Protein AF-A0A0B4XEZ6-F1 (afdb_monomer)

pLDDT: mean 94.01, std 4.08, range [73.75, 97.62]

Solvent-accessible surface area (backbone atoms only — not comparable to full-atom values): 3598 Å² total; per-residue (Å²): 112,58,67,80,68,71,47,52,66,67,56,50,33,51,38,24,44,76,74,73,43,86,57,52,63,69,55,52,50,30,40,77,68,66,76,35,82,79,48,86,83,46,46,62,51,53,20,59,47,69,72,48,61,63,70,63,78,76,108

Foldseek 3Di:
DCVVVVHDLVLLCVLLVVVVRHDDSVRVVCCVVVVDPDDPVCLVSSCNSVVHDSVVVVD

Secondary structure (DSSP, 8-state):
-TGGGT--HHHHHHHHHHTT----HHHHHHHHTTSSPPPTTTHHHHHHHHTS-GGGGG-

Mean predicted aligned error: 2.47 Å

Nearest PDB structures (foldseek):
  6tri-assembly1_A  TM=8.759E-01  e=6.656E-02  Lactococcus phage TP901-1
  3zhi-assembly1_A  TM=8.223E-01  e=7.528E-02  Lactococcus phage TP901-1
  2awi-assembly1_F  TM=8.497E-01  e=1.392E-01  Enterococcus faecalis
  7n10-assembly1_B  TM=8.364E-01  e=1.893E-01  Streptococcus mutans UA159
  3zhm-assembly1_A  TM=8.148E-01  e=2.013E-01  Lactococcus phage TP901-1

Radius of gyration: 10.43 Å; Cα contacts (8 Å, |Δi|>4): 47; chains: 1; bounding box: 24×24×25 Å

Sequence (59 aa):
MREEQGLTQGELVTRCHLIGWDISRGTLAKIEAQVRRITDDEVPLIAKALKVNIEELYS

Structure (mmCIF, N/CA/C/O backbone):
data_AF-A0A0B4XEZ6-F1
#
_entry.id   AF-A0A0B4XEZ6-F1
#
loop_
_atom_site.group_PDB
_atom_site.id
_atom_site.type_symbol
_atom_site.label_atom_id
_atom_site.label_alt_id
_atom_site.label_comp_id
_atom_site.label_asym_id
_atom_site.label_entity_id
_atom_site.label_seq_id
_atom_site.pdbx_PDB_ins_code
_atom_site.Cartn_x
_atom_site.Cartn_y
_atom_site.Cartn_z
_atom_site.occupancy
_atom_site.B_iso_or_equiv
_atom_site.auth_seq_id
_atom_site.auth_comp_id
_atom_site.auth_asym_id
_atom_site.auth_atom_id
_atom_site.pdbx_PDB_model_num
ATOM 1 N N . MET A 1 1 ? -3.256 8.198 3.871 1.00 80.88 1 MET A N 1
ATOM 2 C CA . MET A 1 1 ? -3.553 6.780 3.552 1.00 80.88 1 MET A CA 1
ATOM 3 C C . MET A 1 1 ? -2.775 5.727 4.349 1.00 80.88 1 MET A C 1
ATOM 5 O O . MET A 1 1 ? -3.386 5.094 5.197 1.00 80.88 1 MET A O 1
ATOM 9 N N . ARG A 1 2 ? -1.467 5.480 4.131 1.00 92.94 2 ARG A N 1
ATOM 10 C CA . ARG A 1 2 ? -0.706 4.506 4.959 1.00 92.94 2 ARG A CA 1
ATOM 11 C C . ARG A 1 2 ? -0.466 5.038 6.375 1.00 92.94 2 ARG A C 1
ATOM 13 O O . ARG A 1 2 ? -0.696 4.338 7.357 1.00 92.94 2 ARG A O 1
ATOM 20 N N . GLU A 1 3 ? 0.010 6.277 6.457 1.00 90.56 3 GLU A N 1
ATOM 21 C CA . GLU A 1 3 ? 0.394 6.930 7.715 1.00 90.56 3 GLU A CA 1
ATOM 22 C C . GLU A 1 3 ? -0.813 7.203 8.612 1.00 90.56 3 GLU A C 1
ATOM 24 O O . GLU A 1 3 ? -0.743 6.979 9.814 1.00 90.56 3 GLU A O 1
ATOM 29 N N . GLU A 1 4 ? -1.953 7.555 8.017 1.00 90.88 4 GLU A N 1
ATOM 30 C CA . GLU A 1 4 ? -3.252 7.645 8.704 1.00 90.88 4 GLU A CA 1
ATOM 31 C C . GLU A 1 4 ? -3.691 6.317 9.333 1.00 90.88 4 GLU A C 1
ATOM 33 O O . GLU A 1 4 ? -4.385 6.313 10.343 1.00 90.88 4 GLU A O 1
ATOM 38 N N . GLN A 1 5 ? -3.267 5.183 8.765 1.00 92.88 5 GLN A N 1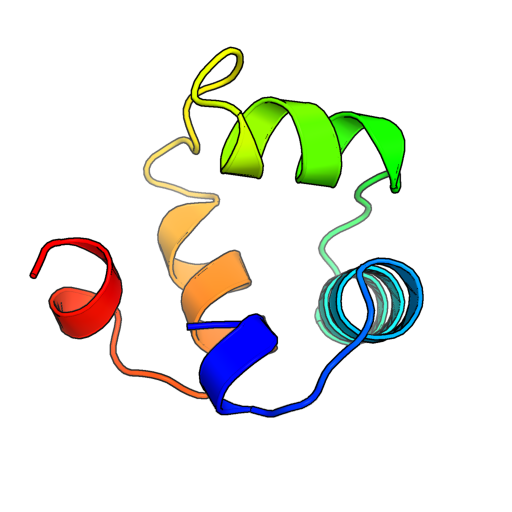
ATOM 39 C CA . GLN A 1 5 ? -3.506 3.853 9.331 1.00 92.88 5 GLN A CA 1
ATOM 40 C C . GLN A 1 5 ? -2.411 3.414 10.316 1.00 92.88 5 GLN A C 1
ATOM 42 O O . GLN A 1 5 ? -2.460 2.288 10.809 1.00 92.88 5 GLN A O 1
ATOM 47 N N . GLY A 1 6 ? -1.401 4.253 10.575 1.00 95.19 6 GLY A N 1
ATOM 48 C CA . GLY A 1 6 ? -0.273 3.938 11.455 1.00 95.19 6 GLY A CA 1
ATOM 49 C C . GLY A 1 6 ? 0.641 2.820 10.943 1.00 95.19 6 GLY A C 1
ATOM 50 O O . GLY A 1 6 ? 1.415 2.266 11.716 1.00 95.19 6 GLY A O 1
ATOM 51 N N . LEU A 1 7 ? 0.553 2.462 9.660 1.00 95.31 7 LEU A N 1
ATOM 52 C CA . LEU A 1 7 ? 1.328 1.364 9.081 1.00 95.31 7 LEU A CA 1
ATOM 53 C C . LEU A 1 7 ? 2.720 1.831 8.699 1.00 95.31 7 LEU A C 1
ATOM 55 O O . LEU A 1 7 ? 2.869 2.904 8.136 1.00 95.31 7 LEU A O 1
ATOM 59 N N . THR A 1 8 ? 3.730 0.996 8.872 1.00 95.88 8 THR A N 1
ATOM 60 C CA . THR A 1 8 ? 5.050 1.134 8.248 1.00 95.88 8 THR A CA 1
ATOM 61 C C . THR A 1 8 ? 5.014 0.694 6.778 1.00 95.88 8 THR A C 1
ATOM 63 O O . THR A 1 8 ? 4.136 -0.060 6.349 1.00 95.88 8 THR A O 1
ATOM 66 N N . GLN A 1 9 ? 6.005 1.110 5.978 1.00 94.12 9 GLN A N 1
ATOM 67 C CA . GLN A 1 9 ? 6.149 0.611 4.600 1.00 94.12 9 GLN A CA 1
ATOM 68 C C . GLN A 1 9 ? 6.277 -0.920 4.545 1.00 94.12 9 GLN A C 1
ATOM 70 O O . GLN A 1 9 ? 5.754 -1.549 3.631 1.00 94.12 9 GLN A O 1
ATOM 75 N N . GLY A 1 10 ? 6.956 -1.535 5.520 1.00 96.31 10 GLY A N 1
ATOM 76 C CA . GLY A 1 10 ? 7.108 -2.992 5.578 1.00 96.31 10 GLY A CA 1
ATOM 77 C C . GLY A 1 10 ? 5.779 -3.716 5.796 1.00 96.31 10 GLY A C 1
ATOM 78 O O . GLY A 1 10 ? 5.520 -4.741 5.162 1.00 96.31 10 GLY A O 1
ATOM 79 N N . GLU A 1 11 ? 4.912 -3.164 6.641 1.00 97.25 11 GLU A N 1
ATOM 80 C CA . GLU A 1 11 ? 3.579 -3.718 6.882 1.00 97.25 11 GLU A CA 1
ATOM 81 C C . GLU A 1 11 ? 2.688 -3.600 5.647 1.00 97.25 11 GLU A C 1
ATOM 83 O O . GLU A 1 11 ? 2.017 -4.568 5.290 1.00 97.25 11 GLU A O 1
ATOM 88 N N . LEU A 1 12 ? 2.719 -2.463 4.943 1.00 96.75 12 LEU A N 1
ATOM 89 C CA . LEU A 1 12 ? 1.957 -2.313 3.703 1.00 96.75 12 LEU A CA 1
ATOM 90 C C .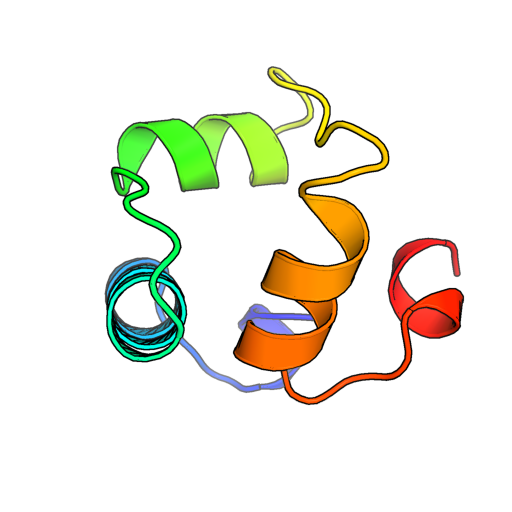 LEU A 1 12 ? 2.462 -3.256 2.600 1.00 96.75 12 LEU A C 1
ATOM 92 O O . LEU A 1 12 ? 1.649 -3.901 1.944 1.00 96.75 12 LEU A O 1
ATOM 96 N N . VAL A 1 13 ? 3.781 -3.416 2.445 1.00 97.31 13 VAL A N 1
ATOM 97 C CA . VAL A 1 13 ? 4.364 -4.412 1.524 1.00 97.31 13 VAL A CA 1
ATOM 98 C C . VAL A 1 13 ? 3.886 -5.823 1.862 1.00 97.31 13 VAL A C 1
ATOM 100 O O . VAL A 1 13 ? 3.447 -6.557 0.983 1.00 97.31 13 VAL A O 1
ATOM 103 N N . THR A 1 14 ? 3.889 -6.185 3.146 1.00 97.44 14 THR A N 1
ATOM 104 C CA . THR A 1 14 ? 3.411 -7.501 3.593 1.00 97.44 14 THR A CA 1
ATOM 105 C C . THR A 1 14 ? 1.940 -7.705 3.228 1.00 97.44 14 THR A C 1
ATOM 107 O O . THR A 1 14 ? 1.567 -8.767 2.737 1.00 97.44 14 THR A O 1
ATOM 110 N N . ARG A 1 15 ? 1.095 -6.678 3.392 1.00 97.25 15 ARG A N 1
ATOM 111 C CA . ARG A 1 15 ? -0.310 -6.729 2.959 1.00 97.25 15 ARG A CA 1
ATOM 112 C C . ARG A 1 15 ? -0.457 -6.895 1.449 1.00 97.25 15 ARG A C 1
ATOM 114 O O . ARG A 1 15 ? -1.318 -7.661 1.029 1.00 97.25 15 ARG A O 1
ATOM 121 N N . CYS A 1 16 ? 0.375 -6.222 0.654 1.00 97.25 16 CYS A N 1
ATOM 122 C CA . CYS A 1 16 ? 0.388 -6.382 -0.802 1.00 97.25 16 CYS A CA 1
ATOM 123 C C . CYS A 1 16 ? 0.732 -7.830 -1.187 1.00 97.25 16 CYS A C 1
ATOM 125 O O . CYS A 1 16 ? 0.008 -8.451 -1.963 1.00 9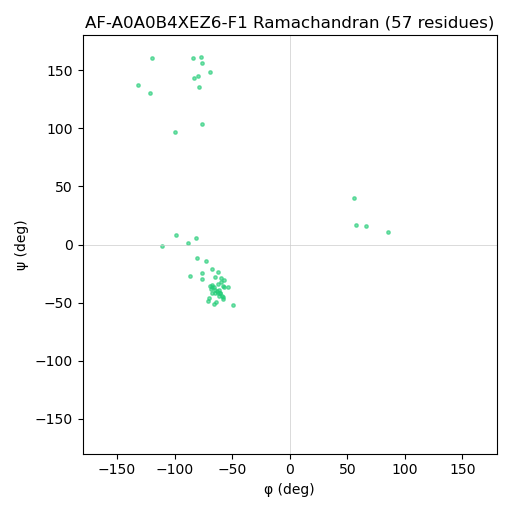7.25 16 CYS A O 1
ATOM 127 N N . HIS A 1 17 ? 1.742 -8.426 -0.546 1.00 97.62 17 HIS A N 1
ATOM 128 C CA . HIS A 1 17 ? 2.101 -9.827 -0.780 1.00 97.62 17 HIS A CA 1
ATOM 129 C C . HIS A 1 17 ? 0.954 -10.791 -0.444 1.00 97.62 17 HIS A C 1
ATOM 131 O O . HIS A 1 17 ? 0.677 -11.708 -1.214 1.00 97.62 17 HIS A O 1
ATOM 137 N N . LEU A 1 18 ? 0.238 -10.566 0.665 1.00 97.25 18 LEU A N 1
ATOM 138 C CA . LEU A 1 18 ? -0.893 -11.411 1.079 1.00 97.25 18 LEU A CA 1
ATOM 139 C C . LEU A 1 18 ? -2.056 -11.424 0.076 1.00 97.25 18 LEU A C 1
ATOM 141 O O . LEU A 1 18 ? -2.837 -12.373 0.062 1.00 97.25 18 LEU A O 1
ATOM 145 N N . ILE A 1 19 ? -2.186 -10.389 -0.756 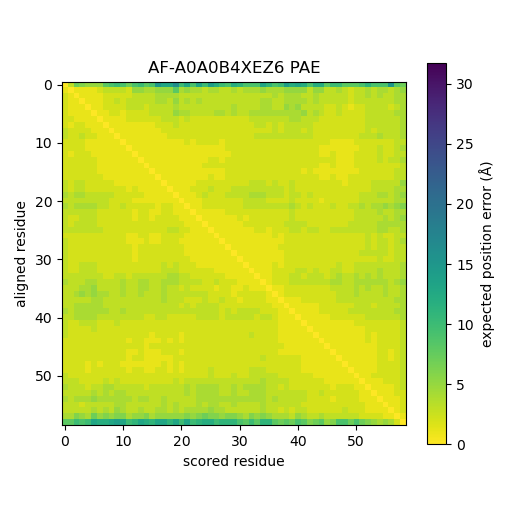1.00 95.88 19 ILE A N 1
ATOM 146 C CA . ILE A 1 19 ? -3.213 -10.311 -1.804 1.00 95.88 19 ILE A CA 1
ATOM 147 C C . ILE A 1 19 ? -2.682 -10.696 -3.192 1.00 95.88 19 ILE A C 1
ATOM 149 O O . ILE A 1 19 ? -3.408 -10.534 -4.171 1.00 95.88 19 ILE A O 1
ATOM 153 N N . GLY A 1 20 ? -1.451 -11.210 -3.274 1.00 95.00 20 GLY A N 1
ATOM 154 C CA . GLY A 1 20 ? -0.814 -11.648 -4.518 1.00 95.00 20 GLY A CA 1
ATOM 155 C C . GLY A 1 20 ? -0.106 -10.541 -5.302 1.00 95.00 20 GLY A C 1
ATOM 156 O O . GLY A 1 20 ? 0.277 -10.778 -6.444 1.00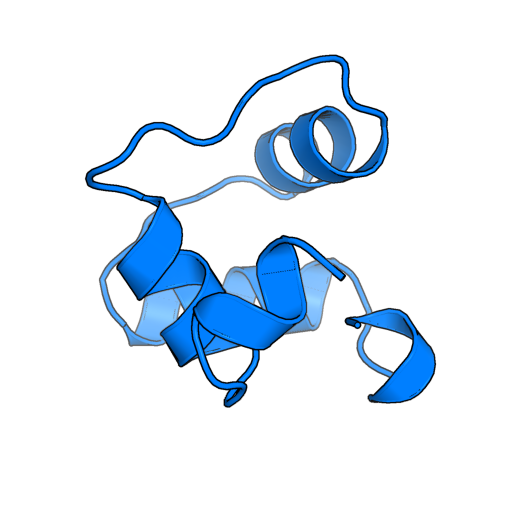 95.00 20 GLY A O 1
ATOM 157 N N . TRP A 1 21 ? 0.081 -9.352 -4.720 1.00 96.56 21 TRP A N 1
ATOM 158 C CA . TRP A 1 21 ? 0.824 -8.261 -5.349 1.00 96.56 21 TRP A CA 1
ATOM 159 C C . TRP A 1 21 ? 2.248 -8.192 -4.801 1.00 96.56 21 TRP A C 1
ATOM 161 O O . TRP A 1 21 ? 2.486 -7.631 -3.731 1.00 96.56 21 TRP A O 1
ATOM 171 N N . ASP A 1 22 ? 3.188 -8.795 -5.528 1.00 95.56 22 ASP A N 1
ATOM 172 C CA . ASP A 1 22 ? 4.607 -8.823 -5.167 1.00 95.56 22 ASP A CA 1
ATOM 173 C C . ASP A 1 22 ? 5.273 -7.467 -5.455 1.00 95.56 22 ASP A C 1
ATOM 175 O O . ASP A 1 22 ? 5.534 -7.114 -6.608 1.00 95.56 22 ASP A O 1
ATOM 179 N N . ILE A 1 23 ? 5.519 -6.682 -4.401 1.00 95.62 23 ILE A N 1
ATOM 180 C CA . ILE A 1 23 ? 6.164 -5.372 -4.500 1.00 95.62 23 ILE A CA 1
ATOM 181 C C . ILE A 1 23 ? 7.287 -5.235 -3.483 1.00 95.62 23 ILE A C 1
ATOM 183 O O . ILE A 1 23 ? 7.157 -5.525 -2.299 1.00 95.62 23 ILE A O 1
ATOM 187 N N . SER A 1 24 ? 8.410 -4.674 -3.914 1.00 96.44 24 SER A N 1
ATOM 188 C CA . SER A 1 24 ? 9.484 -4.356 -2.977 1.00 96.44 24 SER A CA 1
ATOM 189 C C . SER A 1 24 ? 9.163 -3.098 -2.157 1.00 96.44 24 SER A C 1
ATOM 191 O O . SER A 1 24 ? 8.479 -2.186 -2.628 1.00 96.44 24 SER A O 1
ATOM 193 N N . ARG A 1 25 ? 9.770 -2.970 -0.966 1.00 95.31 25 ARG A N 1
ATOM 194 C CA . ARG A 1 25 ? 9.770 -1.703 -0.202 1.00 95.31 25 ARG A CA 1
ATOM 195 C C . ARG A 1 25 ? 10.275 -0.520 -1.032 1.00 95.31 25 ARG A C 1
ATOM 197 O O . ARG A 1 25 ? 9.743 0.573 -0.909 1.00 95.31 25 ARG A O 1
ATOM 204 N N . GLY A 1 26 ? 11.261 -0.737 -1.906 1.00 96.81 26 GLY A N 1
ATOM 205 C CA . GLY A 1 26 ? 11.771 0.305 -2.802 1.00 96.81 26 GLY A CA 1
ATOM 206 C C . GLY A 1 26 ? 10.766 0.707 -3.884 1.00 96.81 26 GLY A C 1
ATOM 207 O O . GLY A 1 26 ? 10.681 1.881 -4.236 1.00 96.81 26 GLY A O 1
ATOM 208 N N . THR A 1 27 ? 9.977 -0.245 -4.388 1.00 96.06 27 THR A N 1
ATOM 209 C CA . THR A 1 27 ? 8.868 0.026 -5.314 1.00 96.06 27 THR A CA 1
ATOM 210 C C . THR A 1 27 ? 7.807 0.873 -4.622 1.00 96.06 27 THR A C 1
ATOM 212 O O . THR A 1 27 ? 7.439 1.917 -5.154 1.00 96.06 27 THR A O 1
ATOM 215 N N . LEU A 1 28 ? 7.390 0.477 -3.414 1.00 95.75 28 LEU A N 1
ATOM 216 C CA . LEU A 1 28 ? 6.440 1.242 -2.608 1.00 95.75 28 LEU A CA 1
ATOM 217 C C . LEU A 1 28 ? 6.959 2.657 -2.305 1.00 95.75 28 LEU A C 1
ATOM 219 O O . LEU A 1 28 ? 6.232 3.622 -2.502 1.00 95.75 28 LEU A O 1
ATOM 223 N N . ALA A 1 29 ? 8.233 2.806 -1.931 1.00 95.31 29 ALA A N 1
ATOM 224 C CA . ALA A 1 29 ? 8.835 4.114 -1.676 1.00 95.31 29 ALA A CA 1
ATOM 225 C C . ALA A 1 29 ? 8.835 5.024 -2.916 1.00 95.31 29 ALA A C 1
ATOM 227 O O . ALA A 1 29 ? 8.581 6.219 -2.804 1.00 95.31 29 ALA A O 1
ATOM 228 N N . LYS A 1 30 ? 9.084 4.476 -4.114 1.00 96.75 30 LYS A N 1
ATOM 229 C CA . LYS A 1 30 ? 8.997 5.242 -5.370 1.00 96.75 30 LYS A CA 1
ATOM 230 C C . LYS A 1 30 ? 7.566 5.661 -5.700 1.00 96.75 30 LYS A C 1
ATOM 232 O O . LYS A 1 30 ? 7.389 6.730 -6.275 1.00 96.75 30 LYS A O 1
ATOM 237 N N . ILE A 1 31 ? 6.576 4.831 -5.369 1.00 93.94 31 ILE A N 1
ATOM 238 C CA . ILE A 1 31 ? 5.154 5.169 -5.514 1.00 93.94 31 ILE A CA 1
ATOM 239 C C . ILE A 1 31 ? 4.796 6.318 -4.567 1.00 93.94 31 ILE A C 1
ATOM 241 O O . ILE A 1 31 ? 4.270 7.331 -5.015 1.00 93.94 31 ILE A O 1
ATOM 245 N N . GLU A 1 32 ? 5.137 6.193 -3.282 1.00 92.19 32 GLU A N 1
ATOM 246 C CA . GLU A 1 32 ? 4.856 7.220 -2.269 1.00 92.19 32 GLU A CA 1
ATOM 247 C C . GLU A 1 32 ? 5.580 8.544 -2.570 1.00 92.19 32 GLU A C 1
ATOM 249 O O . GLU A 1 32 ? 5.023 9.614 -2.354 1.00 92.19 32 GLU A O 1
ATOM 254 N N . ALA A 1 33 ? 6.787 8.489 -3.143 1.00 94.25 33 ALA A N 1
ATOM 255 C CA . ALA A 1 33 ? 7.533 9.666 -3.596 1.00 94.25 33 ALA A CA 1
ATOM 256 C C . ALA A 1 33 ? 7.092 10.197 -4.978 1.00 94.25 33 ALA A C 1
ATOM 258 O O . ALA A 1 33 ? 7.757 11.071 -5.529 1.00 94.25 33 ALA A O 1
ATOM 259 N N . GLN A 1 34 ? 6.033 9.639 -5.579 1.00 91.75 34 GLN A N 1
ATOM 260 C CA . GLN A 1 34 ? 5.527 9.982 -6.920 1.00 91.75 34 GLN A CA 1
ATOM 261 C C . GLN A 1 34 ? 6.552 9.831 -8.065 1.00 91.75 34 GLN A C 1
ATOM 263 O O . GLN A 1 34 ? 6.342 10.312 -9.178 1.00 91.75 34 GLN A O 1
ATOM 268 N N . VAL A 1 35 ? 7.647 9.106 -7.828 1.00 97.00 35 VAL A N 1
ATOM 269 C CA . VAL A 1 35 ? 8.676 8.775 -8.828 1.00 97.00 35 VAL A CA 1
ATOM 270 C C . VAL A 1 35 ? 8.186 7.670 -9.767 1.00 97.00 35 VAL A C 1
ATOM 272 O O . VAL A 1 35 ? 8.580 7.610 -10.931 1.00 97.00 35 VAL A O 1
ATOM 275 N N . ARG A 1 36 ? 7.317 6.784 -9.269 1.00 95.06 36 ARG A N 1
ATOM 276 C CA . ARG A 1 36 ? 6.667 5.719 -10.038 1.00 95.06 36 ARG A CA 1
ATOM 277 C C . ARG A 1 36 ? 5.155 5.880 -9.947 1.00 95.06 36 ARG A C 1
ATOM 279 O O . ARG A 1 36 ? 4.611 5.956 -8.852 1.00 95.06 36 ARG A O 1
ATOM 286 N N . ARG A 1 37 ? 4.475 5.841 -11.091 1.00 93.31 37 ARG A N 1
ATOM 287 C CA . ARG A 1 37 ? 3.012 5.749 -11.137 1.00 93.31 37 ARG A CA 1
ATOM 288 C C . ARG A 1 37 ? 2.552 4.311 -10.905 1.00 93.31 37 ARG A C 1
ATOM 290 O O . ARG A 1 37 ? 3.219 3.373 -11.335 1.00 93.31 37 ARG A O 1
ATOM 297 N N . ILE A 1 38 ? 1.418 4.171 -10.234 1.00 92.88 38 ILE A N 1
ATOM 298 C CA . ILE A 1 38 ? 0.638 2.934 -10.193 1.00 92.88 38 ILE A CA 1
ATOM 299 C C . ILE A 1 38 ? -0.156 2.841 -11.496 1.00 92.88 38 ILE A C 1
ATOM 301 O O . ILE A 1 38 ? -0.699 3.849 -11.952 1.00 92.88 38 ILE A O 1
ATOM 305 N N . THR A 1 39 ? -0.177 1.664 -12.112 1.00 93.56 39 THR A N 1
ATOM 306 C CA . THR A 1 39 ? -0.966 1.400 -13.324 1.00 93.56 39 THR A CA 1
ATOM 307 C C . THR A 1 39 ? -2.410 1.041 -12.974 1.00 93.56 39 THR A C 1
ATOM 309 O O . THR A 1 39 ? -2.692 0.653 -11.842 1.00 93.56 39 THR A O 1
ATOM 312 N N . ASP A 1 40 ? -3.339 1.161 -13.926 1.00 93.31 40 ASP A N 1
ATOM 313 C CA . ASP A 1 40 ? -4.779 0.955 -13.681 1.00 93.31 40 ASP A CA 1
ATOM 314 C C . ASP A 1 40 ? -5.109 -0.437 -13.105 1.00 93.31 40 ASP A C 1
ATOM 316 O O . ASP A 1 40 ? -6.041 -0.584 -12.317 1.00 93.31 40 ASP A O 1
ATOM 320 N N . ASP A 1 41 ? -4.316 -1.455 -13.444 1.00 93.88 41 ASP A N 1
ATOM 321 C CA . ASP A 1 41 ? -4.399 -2.817 -12.910 1.00 93.88 41 ASP A CA 1
ATOM 322 C C . ASP A 1 41 ? -3.827 -2.961 -11.485 1.00 93.88 41 ASP A C 1
ATOM 324 O O . ASP A 1 41 ? -4.262 -3.827 -10.724 1.00 93.88 41 ASP A O 1
ATOM 328 N N . GLU A 1 42 ? -2.910 -2.081 -11.078 1.00 94.62 42 GLU A N 1
ATOM 329 C CA . GLU A 1 42 ? -2.331 -2.036 -9.730 1.00 94.62 42 GLU A CA 1
ATOM 330 C C . GLU A 1 42 ? -3.173 -1.206 -8.742 1.00 94.62 42 GLU A C 1
ATOM 332 O O . GLU A 1 42 ? -3.165 -1.483 -7.539 1.00 94.62 42 GLU A O 1
ATOM 337 N N . VAL A 1 43 ? -3.931 -0.213 -9.225 1.00 95.19 43 VAL A N 1
ATOM 338 C CA . VAL A 1 43 ? -4.841 0.617 -8.408 1.00 95.19 43 VAL A CA 1
ATOM 339 C C . VAL A 1 43 ? -5.761 -0.220 -7.502 1.00 95.19 43 VAL A C 1
ATOM 341 O O . VAL A 1 43 ? -5.779 0.017 -6.288 1.00 95.19 43 VAL A O 1
ATOM 344 N N . PRO A 1 44 ? -6.510 -1.222 -8.007 1.00 95.69 44 PRO A N 1
ATOM 345 C CA . PRO A 1 44 ? -7.372 -2.031 -7.148 1.00 95.69 44 PRO A CA 1
ATOM 346 C C . PRO A 1 44 ? -6.583 -2.859 -6.123 1.00 95.69 44 PRO A C 1
ATOM 348 O O . PRO A 1 44 ? -7.099 -3.142 -5.039 1.00 95.69 44 PRO A O 1
ATOM 351 N N . LEU A 1 45 ? -5.333 -3.231 -6.421 1.00 96.06 45 LEU A N 1
ATOM 352 C CA . LEU A 1 45 ? -4.479 -3.983 -5.500 1.00 96.06 45 LEU A CA 1
ATOM 353 C C . LEU A 1 45 ? -4.0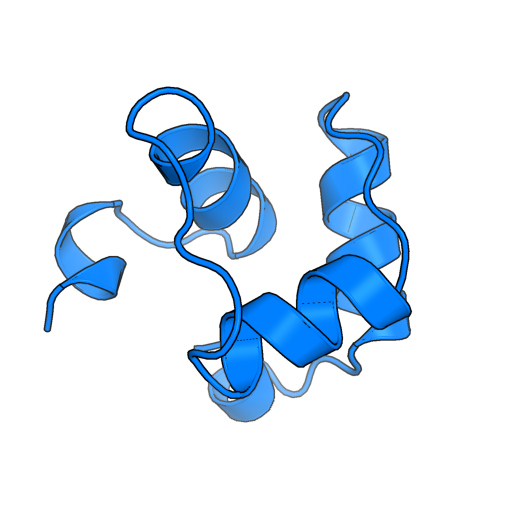48 -3.107 -4.323 1.00 96.06 45 LEU A C 1
ATOM 355 O O . LEU A 1 45 ? -4.176 -3.532 -3.172 1.00 96.06 45 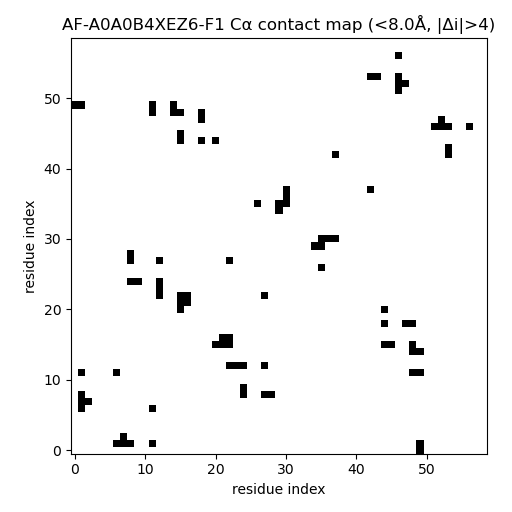LEU A O 1
ATOM 359 N N . ILE A 1 46 ? -3.609 -1.869 -4.576 1.00 95.00 46 ILE A N 1
ATOM 360 C CA . ILE A 1 46 ? -3.208 -0.980 -3.481 1.00 95.00 46 ILE A CA 1
ATOM 361 C C . ILE A 1 46 ? -4.400 -0.550 -2.622 1.00 95.00 46 ILE A C 1
ATOM 363 O O . ILE A 1 46 ? -4.283 -0.551 -1.396 1.00 95.00 46 ILE A O 1
ATOM 367 N N . ALA A 1 47 ? -5.564 -0.290 -3.231 1.00 95.69 47 ALA A N 1
ATOM 368 C CA . ALA A 1 47 ? -6.801 -0.009 -2.500 1.00 95.69 47 ALA A CA 1
ATOM 369 C C . ALA A 1 47 ? -7.162 -1.170 -1.562 1.00 95.69 47 ALA A C 1
ATOM 371 O O . ALA A 1 47 ? -7.409 -0.977 -0.370 1.00 95.69 47 ALA A O 1
ATOM 372 N N . LYS A 1 48 ? -7.094 -2.406 -2.074 1.00 96.31 48 LYS A N 1
ATOM 373 C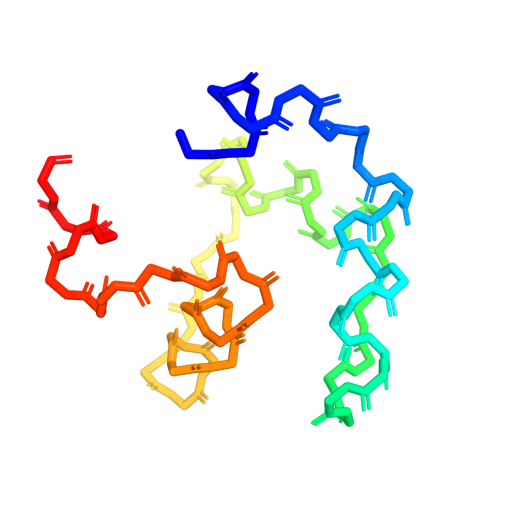 CA . LYS A 1 48 ? -7.345 -3.623 -1.295 1.00 96.31 48 LYS A CA 1
ATOM 374 C C . LYS A 1 48 ? -6.341 -3.803 -0.152 1.00 96.31 48 LYS A C 1
ATOM 376 O O . LYS A 1 48 ? -6.747 -4.158 0.954 1.00 96.31 48 LYS A O 1
ATOM 381 N N . ALA A 1 49 ? -5.053 -3.546 -0.382 1.00 96.00 49 ALA A N 1
ATOM 382 C CA . ALA A 1 49 ? -4.018 -3.638 0.653 1.00 96.00 49 ALA A CA 1
ATOM 383 C C . ALA A 1 49 ? -4.197 -2.578 1.759 1.00 96.00 49 ALA A C 1
ATOM 385 O O . ALA A 1 49 ? -3.983 -2.858 2.945 1.00 96.00 49 ALA A O 1
ATOM 386 N N . LEU A 1 50 ? -4.635 -1.377 1.376 1.00 94.88 50 LEU A N 1
ATOM 387 C CA . LEU A 1 50 ? -4.964 -0.277 2.281 1.00 94.88 50 LEU A CA 1
ATOM 388 C C . LEU A 1 50 ? -6.356 -0.414 2.914 1.00 94.88 50 LEU A C 1
ATOM 390 O O . LEU A 1 50 ? -6.630 0.282 3.881 1.00 94.88 50 LEU A O 1
ATOM 394 N N . LYS A 1 51 ? -7.211 -1.328 2.442 1.00 95.00 51 LYS A N 1
ATOM 395 C CA . LYS A 1 51 ? -8.604 -1.481 2.903 1.00 95.00 51 LYS A CA 1
ATOM 396 C C . LYS A 1 51 ? -9.418 -0.182 2.786 1.00 95.00 51 LYS A C 1
ATOM 398 O O . LYS A 1 51 ? -10.202 0.138 3.673 1.00 95.00 51 LYS A O 1
ATOM 403 N N . VAL A 1 52 ? -9.212 0.540 1.693 1.00 94.44 52 VAL A N 1
ATOM 404 C CA . VAL A 1 52 ? -9.900 1.794 1.345 1.00 94.44 52 VAL A CA 1
ATOM 405 C C . VAL A 1 52 ? -10.635 1.614 0.024 1.00 94.44 52 VAL A C 1
ATOM 407 O O . VAL A 1 52 ? -10.307 0.711 -0.755 1.00 94.44 52 VAL A O 1
ATOM 410 N N . ASN A 1 53 ? -11.617 2.466 -0.251 1.00 94.25 53 ASN A N 1
ATOM 411 C CA . ASN A 1 53 ? -12.202 2.519 -1.584 1.00 94.25 53 ASN A CA 1
ATOM 412 C C . ASN A 1 53 ? -11.194 3.100 -2.578 1.00 94.25 53 ASN A C 1
ATOM 414 O O . ASN A 1 53 ? -10.383 3.957 -2.237 1.00 94.25 53 ASN A O 1
ATOM 418 N N . ILE A 1 54 ? -11.268 2.650 -3.832 1.00 92.56 54 ILE A N 1
ATOM 419 C CA . ILE A 1 54 ? -10.393 3.146 -4.904 1.00 92.56 54 ILE A CA 1
ATOM 420 C C . 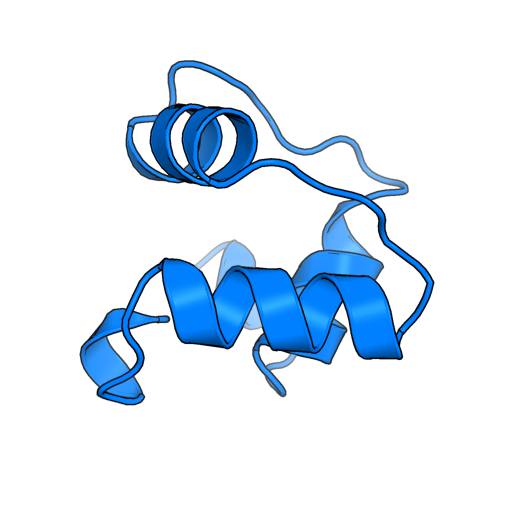ILE A 1 54 ? -10.529 4.665 -5.071 1.00 92.56 54 ILE A C 1
ATOM 422 O O . ILE A 1 54 ? -9.537 5.336 -5.319 1.00 92.56 54 ILE A O 1
ATOM 426 N N . GLU A 1 55 ? -11.730 5.215 -4.882 1.00 91.81 55 GLU A N 1
ATOM 427 C CA . GLU A 1 55 ? -11.998 6.656 -4.977 1.00 91.81 55 GLU A CA 1
ATOM 428 C C . GLU A 1 55 ? -11.168 7.482 -3.983 1.00 91.81 55 GLU A C 1
ATOM 430 O O . GLU A 1 55 ? -10.738 8.584 -4.315 1.00 91.81 55 GLU A O 1
ATOM 435 N N . GLU A 1 56 ? -10.859 6.925 -2.808 1.00 89.75 56 GLU A N 1
ATOM 436 C CA . GLU A 1 56 ? -10.033 7.591 -1.795 1.00 89.75 56 GLU A CA 1
ATOM 437 C C . GLU A 1 56 ? -8.576 7.759 -2.271 1.00 89.75 56 GLU A C 1
ATOM 439 O O . GLU A 1 56 ? -7.859 8.616 -1.767 1.00 89.75 56 GLU A O 1
ATOM 444 N N . LEU A 1 57 ? -8.108 6.975 -3.257 1.00 87.00 57 LEU A N 1
ATOM 445 C CA . LEU A 1 57 ? -6.746 7.105 -3.807 1.00 87.00 57 LEU A CA 1
ATOM 446 C C . LEU A 1 57 ? -6.569 8.355 -4.681 1.00 87.00 57 LEU A C 1
ATOM 448 O O . LEU A 1 57 ? -5.436 8.702 -5.017 1.00 87.00 57 LEU A O 1
ATOM 452 N N . TYR A 1 58 ? -7.671 8.995 -5.078 1.00 83.44 58 TYR A N 1
ATOM 453 C CA . TYR A 1 58 ? -7.686 10.150 -5.978 1.00 83.44 58 TYR A CA 1
ATOM 454 C C . TYR A 1 58 ? -8.108 11.455 -5.287 1.00 83.44 58 TYR A C 1
ATOM 456 O O . TYR A 1 58 ? -8.161 12.488 -5.957 1.00 83.44 58 TYR A O 1
ATOM 464 N N . SER A 1 59 ? -8.430 11.405 -3.989 1.00 73.75 59 SER A N 1
ATOM 465 C CA . SER A 1 59 ? -8.870 12.557 -3.188 1.00 73.75 59 SER A CA 1
ATOM 466 C C . SER A 1 59 ? -7.724 13.321 -2.541 1.00 73.75 59 SER A C 1
ATOM 468 O O . SER A 1 59 ? -6.769 12.652 -2.086 1.00 73.75 59 SER A O 1
#

Organism: NCBI:txid391936

InterPro domains:
  IPR001387 Cro/C1-type, helix-turn-helix domain [PF01381] (1-57)
  IPR001387 Cro/C1-type, helix-turn-helix domain [PS50943] (1-57)
  IPR001387 Cro/C1-type, helix-turn-helix domain [cd00093] (1-57)
  IPR010982 Lambda repressor-like, DNA-binding domain superfamily [G3DSA:1.10.260.40] (1-59)
  IPR010982 Lambda repressor-like, DNA-binding domain superfamily [SSF47413] (1-58)